Protein AF-A0A7X3SMU0-F1 (afdb_monomer_lite)

Radius of gyration: 13.97 Å; chains: 1; boundi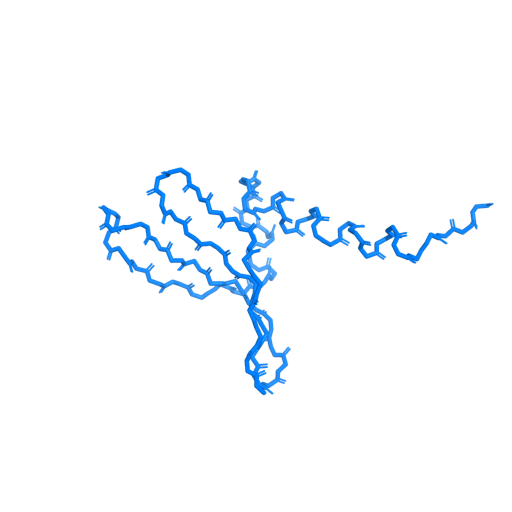ng box: 29×27×44 Å

Organism: NCBI:txid1128670

Structure (mmCIF, N/CA/C/O backbone):
data_AF-A0A7X3SMU0-F1
#
_entry.id   AF-A0A7X3SMU0-F1
#
loop_
_atom_site.group_PDB
_atom_site.id
_atom_site.type_symbol
_atom_site.label_atom_id
_atom_site.label_alt_id
_atom_site.label_comp_id
_atom_site.label_asym_id
_atom_site.label_entity_id
_atom_site.label_seq_id
_atom_site.pdbx_PDB_ins_code
_atom_site.Cartn_x
_atom_site.Cartn_y
_atom_site.Cartn_z
_atom_site.occupancy
_atom_site.B_iso_or_equiv
_atom_site.auth_seq_id
_atom_site.auth_comp_id
_atom_site.auth_asym_id
_atom_site.auth_atom_id
_atom_site.pdbx_PDB_model_num
ATOM 1 N N . MET A 1 1 ? -18.104 -6.684 -5.375 1.00 73.88 1 MET A N 1
ATOM 2 C CA . MET A 1 1 ? -17.295 -5.955 -6.380 1.00 73.88 1 MET A CA 1
ATOM 3 C C . MET A 1 1 ? -15.969 -5.570 -5.748 1.00 73.88 1 MET A C 1
ATOM 5 O O . MET A 1 1 ? -15.989 -5.128 -4.605 1.00 73.88 1 MET A O 1
ATOM 9 N N . LYS A 1 2 ? -14.853 -5.738 -6.466 1.00 85.81 2 LYS A N 1
ATOM 10 C CA . LYS A 1 2 ? -13.526 -5.283 -6.023 1.00 85.81 2 LYS A CA 1
ATOM 11 C C . LYS A 1 2 ? -13.506 -3.754 -5.965 1.00 85.81 2 LYS A C 1
ATOM 13 O O . LYS A 1 2 ? -13.996 -3.108 -6.890 1.00 85.81 2 LYS A O 1
ATOM 18 N N . ARG A 1 3 ? -12.964 -3.180 -4.892 1.00 94.06 3 ARG A N 1
ATOM 19 C CA . ARG A 1 3 ? -12.770 -1.731 -4.740 1.00 94.06 3 ARG A CA 1
ATOM 20 C C . ARG A 1 3 ? -11.283 -1.417 -4.720 1.00 94.06 3 ARG A C 1
ATOM 22 O O . ARG A 1 3 ? -10.494 -2.177 -4.167 1.00 94.06 3 ARG A O 1
ATOM 29 N N . ALA A 1 4 ? -10.919 -0.300 -5.331 1.00 94.69 4 ALA A N 1
ATOM 30 C CA . ALA A 1 4 ? -9.544 0.153 -5.426 1.00 94.69 4 ALA A CA 1
ATOM 31 C C . ALA A 1 4 ? -9.473 1.645 -5.120 1.00 94.69 4 ALA A C 1
ATOM 33 O O . ALA A 1 4 ? -10.317 2.413 -5.583 1.00 94.69 4 ALA A O 1
ATOM 34 N N . ARG A 1 5 ? -8.452 2.046 -4.369 1.00 95.50 5 ARG A N 1
ATOM 35 C CA . ARG A 1 5 ? -8.094 3.444 -4.144 1.00 95.50 5 ARG A CA 1
ATOM 36 C C . ARG A 1 5 ? -6.627 3.630 -4.490 1.00 95.50 5 ARG A C 1
ATOM 38 O O . ARG A 1 5 ? -5.785 2.898 -3.980 1.00 95.50 5 ARG A O 1
ATOM 45 N N . THR A 1 6 ? -6.319 4.605 -5.338 1.00 96.25 6 THR A N 1
ATOM 46 C CA . THR A 1 6 ? -4.931 5.015 -5.571 1.00 96.25 6 THR A CA 1
ATOM 47 C C . THR A 1 6 ? -4.376 5.615 -4.285 1.00 96.25 6 THR A C 1
ATOM 49 O O . THR A 1 6 ? -4.998 6.507 -3.708 1.00 96.25 6 THR A O 1
ATOM 52 N N . LEU A 1 7 ? -3.235 5.098 -3.837 1.00 94.94 7 LEU A N 1
ATOM 53 C CA . LEU A 1 7 ? -2.473 5.659 -2.728 1.00 94.94 7 LEU A CA 1
ATOM 54 C C . LEU A 1 7 ? -1.489 6.677 -3.281 1.00 94.94 7 LEU A C 1
ATOM 56 O O . LEU A 1 7 ? -1.621 7.864 -3.032 1.00 94.94 7 LEU A O 1
ATOM 60 N N . TYR A 1 8 ? -0.558 6.219 -4.111 1.00 95.31 8 TYR A N 1
ATOM 61 C CA . TYR A 1 8 ? 0.546 7.040 -4.576 1.00 95.31 8 TYR A CA 1
ATOM 62 C C . TYR A 1 8 ? 0.862 6.742 -6.037 1.00 95.31 8 TYR A C 1
ATOM 64 O O . TYR A 1 8 ? 0.720 5.614 -6.515 1.00 95.31 8 TYR A O 1
ATOM 72 N N . SER A 1 9 ? 1.266 7.773 -6.767 1.00 95.06 9 SER A N 1
ATOM 73 C CA . SER A 1 9 ? 1.817 7.653 -8.112 1.00 95.06 9 SER A CA 1
ATOM 74 C C . SER A 1 9 ? 3.118 8.425 -8.132 1.00 95.06 9 SER A C 1
ATOM 76 O O . SER A 1 9 ? 3.132 9.637 -7.913 1.00 95.06 9 SER A O 1
ATOM 78 N N . SER A 1 10 ? 4.210 7.704 -8.324 1.00 91.06 10 SER A N 1
ATOM 79 C CA . SER A 1 10 ? 5.536 8.289 -8.296 1.00 91.06 10 SER A CA 1
ATOM 80 C C . SER A 1 10 ? 5.854 8.979 -9.631 1.00 91.06 10 SER A C 1
ATOM 82 O O . SER A 1 10 ? 5.307 8.607 -10.676 1.00 91.06 10 SER A O 1
ATOM 84 N N . PRO A 1 11 ? 6.774 9.959 -9.649 1.00 90.94 11 PRO A N 1
ATOM 85 C CA . PRO A 1 11 ? 7.173 10.635 -10.886 1.00 90.94 11 PRO A CA 1
ATOM 86 C C . PRO A 1 11 ? 7.807 9.709 -11.935 1.00 90.94 11 PRO A C 1
ATOM 88 O O . PRO A 1 11 ? 7.685 9.959 -13.129 1.00 90.94 11 PRO A O 1
ATOM 91 N N . ASN A 1 12 ? 8.468 8.631 -11.504 1.00 87.38 12 ASN A N 1
ATOM 92 C CA . ASN A 1 12 ? 9.039 7.606 -12.384 1.00 87.38 12 ASN A CA 1
ATOM 93 C C . ASN A 1 12 ? 7.992 6.596 -12.895 1.00 87.38 12 ASN A C 1
ATOM 95 O O . ASN A 1 12 ? 8.337 5.738 -13.701 1.00 87.38 12 ASN A O 1
ATOM 99 N N . GLY A 1 13 ? 6.725 6.716 -12.483 1.00 90.81 13 GLY A N 1
ATOM 100 C CA . GLY A 1 13 ? 5.599 5.973 -13.049 1.00 90.81 13 GLY A CA 1
ATOM 101 C C . GLY A 1 13 ? 5.180 4.717 -12.285 1.00 90.81 13 GLY A C 1
ATOM 102 O O . GLY A 1 13 ? 4.344 3.976 -12.800 1.00 90.81 13 GLY A O 1
ATOM 103 N N . ASP A 1 14 ? 5.717 4.478 -11.087 1.00 94.50 14 ASP A N 1
ATOM 104 C CA . ASP A 1 14 ? 5.197 3.447 -10.191 1.00 94.50 14 ASP A CA 1
ATOM 105 C C . ASP A 1 14 ? 3.838 3.876 -9.642 1.00 94.50 14 ASP A C 1
ATOM 107 O O . ASP A 1 14 ? 3.610 5.041 -9.296 1.00 94.50 14 ASP A O 1
ATOM 111 N N . ARG A 1 15 ? 2.913 2.923 -9.549 1.00 96.25 15 ARG A N 1
ATOM 112 C CA . ARG A 1 15 ? 1.562 3.172 -9.049 1.00 96.25 15 ARG A CA 1
ATOM 113 C C . ARG A 1 15 ? 1.227 2.212 -7.930 1.00 96.25 15 ARG A C 1
ATOM 115 O O . ARG A 1 15 ? 1.435 1.006 -8.034 1.00 96.25 15 ARG A O 1
ATOM 122 N N . TRP A 1 16 ? 0.658 2.768 -6.874 1.00 97.06 16 TRP A N 1
ATOM 123 C CA . TRP A 1 16 ? 0.334 2.051 -5.653 1.00 97.06 16 TRP A CA 1
ATOM 124 C C . TRP A 1 16 ? -1.151 2.178 -5.365 1.00 97.06 16 TRP A C 1
ATOM 126 O O . TRP A 1 16 ? -1.712 3.277 -5.378 1.00 97.06 16 TRP A O 1
ATOM 136 N N . TYR A 1 17 ? -1.790 1.048 -5.084 1.00 97.19 17 TYR A N 1
ATOM 137 C CA . TYR A 1 17 ? -3.223 0.974 -4.842 1.00 97.19 17 TYR A CA 1
ATOM 138 C C . TYR A 1 17 ? -3.518 0.202 -3.564 1.00 97.19 17 TYR A C 1
ATOM 140 O O . TYR A 1 17 ? -2.965 -0.873 -3.354 1.00 97.19 17 TYR A O 1
ATOM 148 N N . LEU A 1 18 ? -4.462 0.705 -2.773 1.00 97.25 18 LEU A N 1
ATOM 149 C CA . LEU A 1 18 ? -5.132 -0.062 -1.733 1.00 97.25 18 LEU A CA 1
ATOM 150 C C . LEU A 1 18 ? -6.335 -0.766 -2.352 1.00 97.25 18 LEU A C 1
ATOM 152 O O . LEU A 1 18 ? -7.219 -0.123 -2.929 1.00 97.25 18 LEU A O 1
ATOM 156 N N . ILE A 1 19 ? -6.369 -2.084 -2.235 1.00 97.00 19 ILE A N 1
ATOM 157 C CA . ILE A 1 19 ? -7.397 -2.922 -2.831 1.00 97.00 19 ILE A CA 1
ATOM 158 C C . ILE A 1 19 ? -8.176 -3.616 -1.728 1.00 97.00 19 ILE A C 1
ATOM 160 O O . ILE A 1 19 ? -7.575 -4.183 -0.826 1.00 97.00 19 ILE A O 1
ATOM 164 N N . ARG A 1 20 ? -9.506 -3.628 -1.854 1.00 95.56 20 ARG A N 1
ATOM 165 C CA . ARG A 1 20 ? -10.377 -4.572 -1.153 1.00 95.56 20 ARG A CA 1
ATOM 166 C C . ARG A 1 20 ? -11.022 -5.490 -2.175 1.00 95.56 20 ARG A C 1
ATOM 168 O O . ARG A 1 20 ? -11.700 -5.016 -3.094 1.00 95.56 20 ARG A O 1
ATOM 175 N N . ASP A 1 21 ? -10.787 -6.783 -2.049 1.00 93.81 21 ASP A N 1
ATOM 176 C CA . ASP A 1 21 ? -11.353 -7.769 -2.959 1.00 93.81 21 ASP A CA 1
ATOM 177 C C . ASP A 1 21 ? -12.822 -8.099 -2.610 1.00 93.81 21 ASP A C 1
ATOM 179 O O . ASP A 1 21 ? -13.486 -7.401 -1.838 1.00 93.81 21 ASP A O 1
ATOM 183 N N . THR A 1 22 ? -13.371 -9.139 -3.237 1.00 93.06 22 THR A N 1
ATOM 184 C CA . THR A 1 22 ? -14.737 -9.600 -2.962 1.00 93.06 22 THR A CA 1
ATOM 185 C C . THR A 1 22 ? -14.865 -10.431 -1.691 1.00 93.06 22 THR A C 1
ATOM 187 O O . THR A 1 22 ? -15.971 -10.497 -1.162 1.00 93.06 22 THR A O 1
ATOM 190 N N . SER A 1 23 ? -13.782 -11.056 -1.218 1.00 92.44 23 SER A N 1
ATOM 191 C CA . SER A 1 23 ? -13.767 -11.798 0.048 1.00 92.44 23 SER A CA 1
ATOM 192 C C . SER A 1 23 ? -13.699 -10.858 1.260 1.00 92.44 23 SER A C 1
ATOM 194 O O . SER A 1 23 ? -14.097 -11.223 2.363 1.00 92.44 23 SER A O 1
ATOM 196 N N . GLY A 1 24 ? -13.281 -9.612 1.033 1.00 90.69 24 GLY A N 1
ATOM 197 C CA . GLY A 1 24 ? -13.074 -8.598 2.055 1.00 90.69 24 GLY A CA 1
ATOM 198 C C . GLY A 1 24 ? -11.608 -8.431 2.443 1.00 90.69 24 GLY A C 1
ATOM 199 O O . GLY A 1 24 ? -11.331 -7.527 3.231 1.00 90.69 24 GLY A O 1
ATOM 200 N N . GLU A 1 25 ? -10.708 -9.234 1.872 1.00 93.75 25 GLU A N 1
ATOM 201 C CA . GLU A 1 25 ? -9.262 -9.134 2.033 1.00 93.75 25 GLU A CA 1
ATOM 202 C C . GLU A 1 25 ? -8.749 -7.794 1.492 1.00 93.75 25 GLU A C 1
ATOM 204 O O . GLU A 1 25 ? -9.227 -7.277 0.471 1.00 93.75 25 GLU A O 1
ATOM 209 N N . ILE A 1 26 ? -7.784 -7.217 2.211 1.00 95.19 26 ILE A N 1
ATOM 210 C CA . ILE A 1 26 ? -7.184 -5.926 1.889 1.00 95.19 26 ILE A CA 1
ATOM 211 C C . ILE A 1 26 ? -5.690 -6.110 1.665 1.00 95.19 26 ILE A C 1
ATOM 213 O O . ILE A 1 26 ? -4.984 -6.604 2.537 1.00 95.19 26 ILE A O 1
ATOM 217 N N . PHE A 1 27 ? -5.206 -5.651 0.516 1.00 96.50 27 PHE A N 1
ATOM 218 C CA . PHE A 1 27 ? -3.797 -5.729 0.147 1.00 96.50 27 PHE A CA 1
ATOM 219 C C . PHE A 1 27 ? -3.384 -4.528 -0.702 1.00 96.50 27 PHE A C 1
ATOM 221 O O . PHE A 1 27 ? -4.215 -3.770 -1.219 1.00 96.50 27 PHE A O 1
ATOM 228 N N . ILE A 1 28 ? -2.076 -4.364 -0.858 1.00 97.00 28 ILE A N 1
ATOM 229 C CA . ILE A 1 28 ? -1.465 -3.340 -1.694 1.00 97.00 28 ILE A CA 1
ATOM 230 C C . ILE A 1 28 ? -1.140 -3.931 -3.056 1.00 97.00 28 ILE A C 1
ATOM 232 O O . ILE A 1 28 ? -0.535 -4.995 -3.155 1.00 97.00 28 ILE A O 1
ATOM 236 N N . ARG A 1 29 ? -1.527 -3.230 -4.121 1.00 96.88 29 ARG A N 1
ATOM 237 C CA . ARG A 1 29 ? -1.047 -3.518 -5.471 1.00 96.88 29 ARG A CA 1
ATOM 238 C C . ARG A 1 29 ? 0.002 -2.490 -5.862 1.00 96.88 29 ARG A C 1
ATOM 240 O O . ARG A 1 29 ? -0.312 -1.302 -5.912 1.00 96.88 29 ARG A O 1
ATOM 247 N N . HIS A 1 30 ? 1.197 -2.966 -6.181 1.00 96.38 30 HIS A N 1
ATOM 248 C CA . HIS A 1 30 ? 2.249 -2.187 -6.826 1.00 96.38 30 HIS A CA 1
ATOM 249 C C . HIS A 1 30 ? 2.254 -2.515 -8.311 1.00 96.38 30 HIS A C 1
ATOM 251 O O . HIS A 1 30 ? 2.344 -3.679 -8.689 1.00 96.38 30 HIS A O 1
ATOM 257 N N . GLU A 1 31 ? 2.129 -1.494 -9.145 1.00 96.25 31 GLU A N 1
ATOM 258 C CA . GLU A 1 31 ? 2.426 -1.579 -10.568 1.00 96.25 31 GLU A CA 1
ATOM 259 C C . GLU A 1 31 ? 3.733 -0.833 -10.803 1.00 96.25 31 GLU A C 1
ATOM 261 O O . GLU A 1 31 ? 3.798 0.388 -10.627 1.00 96.25 31 GLU A O 1
ATOM 266 N N . ALA A 1 32 ? 4.772 -1.578 -11.162 1.00 92.75 32 ALA A N 1
ATOM 267 C CA . ALA A 1 32 ? 6.057 -1.004 -11.494 1.00 92.75 32 ALA A CA 1
ATOM 268 C C . ALA A 1 32 ? 5.962 -0.200 -12.793 1.00 92.75 32 ALA A C 1
ATOM 270 O O . ALA A 1 32 ? 5.188 -0.523 -13.700 1.00 92.75 32 ALA A O 1
ATOM 271 N N . ASN A 1 33 ? 6.786 0.833 -12.911 1.00 89.88 33 ASN A N 1
ATOM 272 C CA . ASN A 1 33 ? 6.900 1.569 -14.162 1.00 89.88 33 ASN A CA 1
ATOM 273 C C . ASN A 1 33 ? 7.399 0.665 -15.319 1.00 89.88 33 ASN A C 1
ATOM 275 O O . ASN A 1 33 ? 8.026 -0.379 -15.111 1.00 89.88 33 ASN A O 1
ATOM 279 N N . VAL A 1 34 ? 7.141 1.082 -16.565 1.00 86.00 34 VAL A N 1
ATOM 280 C CA . VAL A 1 34 ? 7.501 0.306 -17.772 1.00 86.00 34 VAL A CA 1
ATOM 281 C C . VAL A 1 34 ? 9.013 0.084 -17.884 1.00 86.00 34 VAL A C 1
ATOM 283 O O . VAL A 1 34 ? 9.441 -0.993 -18.292 1.00 86.00 34 VAL A O 1
ATOM 286 N N . ALA A 1 35 ? 9.829 1.064 -17.484 1.00 85.00 35 ALA A N 1
ATOM 287 C CA . ALA A 1 35 ? 11.289 0.951 -17.524 1.00 85.00 35 ALA A CA 1
ATOM 288 C C . ALA A 1 35 ? 11.829 -0.095 -16.527 1.00 85.00 35 ALA A C 1
ATOM 290 O O . ALA A 1 35 ? 12.871 -0.696 -16.768 1.00 85.00 35 ALA A O 1
ATOM 291 N N . SER A 1 36 ? 11.094 -0.358 -15.446 1.00 81.56 36 SER A N 1
ATOM 292 C CA . SER A 1 36 ? 11.358 -1.402 -14.451 1.00 81.56 36 SER A CA 1
ATOM 293 C C . SER A 1 36 ? 10.690 -2.745 -14.789 1.00 81.56 36 SER A C 1
ATOM 295 O O . SER A 1 36 ? 10.626 -3.629 -13.938 1.00 81.56 36 SER A O 1
ATOM 297 N N . GLY A 1 37 ? 10.191 -2.915 -16.017 1.00 85.38 37 GLY A N 1
ATOM 298 C CA . GLY A 1 37 ? 9.595 -4.164 -16.501 1.00 85.38 37 GLY A CA 1
ATOM 299 C C . GLY A 1 37 ? 8.078 -4.266 -16.329 1.00 85.38 37 GLY A C 1
ATOM 300 O O . GLY A 1 37 ? 7.501 -5.281 -16.707 1.00 85.38 37 GLY A O 1
ATOM 301 N N . GLY A 1 38 ? 7.408 -3.237 -15.792 1.00 88.44 38 GLY A N 1
ATOM 302 C CA . GLY A 1 38 ? 5.940 -3.193 -15.719 1.00 88.44 38 GLY A CA 1
ATOM 303 C C . GLY A 1 38 ? 5.308 -4.250 -14.806 1.00 88.44 38 GLY A C 1
ATOM 304 O O . GLY A 1 38 ? 4.133 -4.580 -14.960 1.00 88.44 38 GLY A O 1
ATOM 305 N N . HIS A 1 39 ? 6.088 -4.832 -13.893 1.00 92.38 39 HIS A N 1
ATOM 306 C CA . HIS A 1 39 ? 5.630 -5.912 -13.029 1.00 92.38 39 HIS A CA 1
ATOM 307 C C . HIS A 1 39 ? 4.519 -5.463 -12.081 1.00 92.38 39 HIS A C 1
ATOM 309 O O . HIS A 1 39 ? 4.546 -4.362 -11.535 1.00 92.38 39 HIS A O 1
ATOM 315 N N . VAL A 1 40 ? 3.563 -6.361 -11.848 1.00 95.25 40 VAL A N 1
ATOM 316 C CA . VAL A 1 40 ? 2.492 -6.160 -10.874 1.00 95.25 40 VAL A CA 1
ATOM 317 C C . VAL A 1 40 ? 2.729 -7.082 -9.688 1.00 95.25 40 VAL A C 1
ATOM 319 O O . VAL A 1 40 ? 2.796 -8.299 -9.855 1.00 95.25 40 VAL A O 1
ATOM 322 N N . ALA A 1 41 ? 2.821 -6.505 -8.495 1.00 94.81 41 ALA A N 1
ATOM 323 C CA . ALA A 1 41 ? 2.946 -7.238 -7.244 1.00 94.81 41 ALA A CA 1
ATOM 324 C C . ALA A 1 41 ? 1.735 -6.981 -6.342 1.00 94.81 41 ALA A C 1
ATOM 326 O O . ALA A 1 41 ? 1.213 -5.865 -6.273 1.00 94.81 41 ALA A O 1
ATOM 327 N N . HIS A 1 42 ? 1.302 -8.023 -5.633 1.00 96.31 42 HIS A N 1
ATOM 328 C CA . HIS A 1 42 ? 0.329 -7.923 -4.551 1.00 96.31 42 HIS A CA 1
ATOM 329 C C . HIS A 1 42 ? 1.042 -8.189 -3.231 1.00 96.31 42 HIS A C 1
ATOM 331 O O . HIS A 1 42 ? 1.727 -9.199 -3.088 1.00 96.31 42 HIS A O 1
ATOM 337 N N . ILE A 1 43 ? 0.901 -7.261 -2.294 1.00 96.12 43 ILE A N 1
ATOM 338 C CA . ILE A 1 43 ? 1.620 -7.253 -1.026 1.00 96.12 43 ILE A CA 1
ATOM 339 C C . ILE A 1 43 ? 0.575 -7.199 0.080 1.00 96.12 43 ILE A C 1
ATOM 341 O O . ILE A 1 43 ? -0.285 -6.317 0.076 1.00 96.12 43 ILE A O 1
ATOM 345 N N . ASP A 1 44 ? 0.656 -8.134 1.021 1.00 95.69 44 ASP A N 1
ATOM 346 C CA . ASP A 1 44 ? -0.156 -8.095 2.233 1.00 95.69 44 ASP A CA 1
ATOM 347 C C . ASP A 1 44 ? -0.004 -6.741 2.954 1.00 95.69 44 ASP A C 1
ATOM 349 O O . ASP A 1 44 ? 1.082 -6.153 3.000 1.00 95.69 44 ASP A O 1
ATOM 353 N N . LEU A 1 45 ? -1.100 -6.238 3.523 1.00 94.50 45 LEU A N 1
ATOM 354 C CA . LEU A 1 45 ? -1.137 -4.908 4.126 1.00 94.50 45 LEU A CA 1
ATOM 355 C C . LEU A 1 45 ? -0.194 -4.783 5.332 1.00 94.50 45 LEU A C 1
ATOM 357 O O . LEU A 1 45 ? 0.488 -3.766 5.470 1.00 94.50 45 LEU A O 1
ATOM 361 N N . GLY A 1 46 ? -0.136 -5.805 6.192 1.00 94.19 46 GLY A N 1
ATOM 362 C CA . GLY A 1 46 ? 0.741 -5.807 7.365 1.00 94.19 46 GLY A CA 1
ATOM 363 C C . GLY A 1 46 ? 2.211 -5.839 6.960 1.00 94.19 46 GLY A C 1
ATOM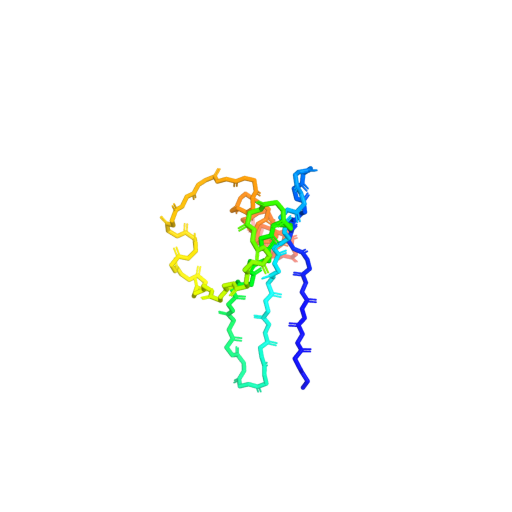 364 O O . GLY A 1 46 ? 3.022 -5.050 7.451 1.00 94.19 46 GLY A O 1
ATOM 365 N N . THR A 1 47 ? 2.531 -6.683 5.981 1.00 95.81 47 THR A N 1
ATOM 366 C CA . THR A 1 47 ? 3.867 -6.758 5.385 1.00 95.81 47 THR A CA 1
ATOM 367 C C . THR A 1 47 ? 4.274 -5.405 4.802 1.00 95.81 47 THR A C 1
ATOM 369 O O . THR A 1 47 ? 5.342 -4.891 5.139 1.00 95.81 47 THR A O 1
ATOM 372 N N . PHE A 1 48 ? 3.405 -4.775 4.006 1.00 95.56 48 PHE A N 1
ATOM 373 C CA . PHE A 1 48 ? 3.665 -3.464 3.417 1.00 95.56 48 PHE A CA 1
ATOM 374 C C . PHE A 1 48 ? 3.953 -2.403 4.484 1.00 95.56 48 PHE A C 1
ATOM 376 O O . PHE A 1 48 ? 4.985 -1.740 4.408 1.00 95.56 48 PHE A O 1
ATOM 383 N N . LEU A 1 49 ? 3.114 -2.296 5.519 1.00 93.12 49 LEU A N 1
ATOM 384 C CA . LEU A 1 49 ? 3.305 -1.337 6.614 1.00 93.12 49 LEU A CA 1
ATOM 385 C C . LEU A 1 49 ? 4.623 -1.544 7.377 1.00 93.12 49 LEU A C 1
ATOM 387 O O . LEU A 1 49 ? 5.215 -0.572 7.839 1.00 93.12 49 LEU A O 1
ATOM 391 N N . SER A 1 50 ? 5.099 -2.786 7.492 1.00 93.12 50 SER A N 1
ATOM 392 C CA . SER A 1 50 ? 6.364 -3.096 8.174 1.00 93.12 50 SER A CA 1
ATOM 393 C C . SE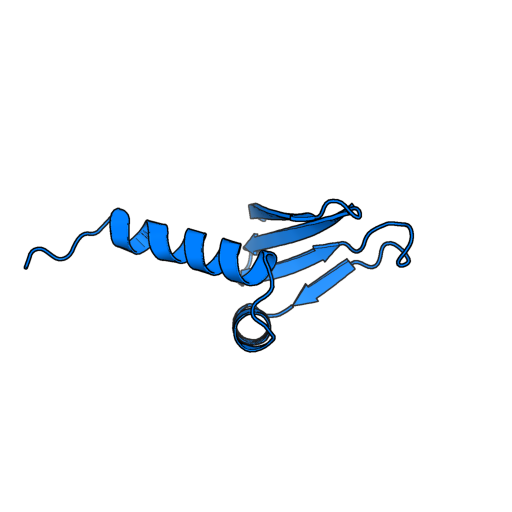R A 1 50 ? 7.617 -2.877 7.313 1.00 93.12 50 SER A C 1
ATOM 395 O O . SER A 1 50 ? 8.722 -2.783 7.843 1.00 93.12 50 SER A O 1
ATOM 397 N N . SER A 1 51 ? 7.456 -2.801 5.989 1.00 90.25 51 SER A N 1
ATOM 398 C CA . SER A 1 51 ? 8.561 -2.907 5.027 1.00 90.25 51 SER A CA 1
ATOM 399 C C . SER A 1 51 ? 9.345 -1.616 4.772 1.00 90.25 51 SER A C 1
ATOM 401 O O . SER A 1 51 ? 10.436 -1.679 4.208 1.00 90.25 51 SER A O 1
ATOM 403 N N . GLY A 1 52 ? 8.834 -0.443 5.162 1.00 86.81 52 GLY A N 1
ATOM 404 C CA . GLY A 1 52 ? 9.499 0.810 4.816 1.00 86.81 52 GLY A CA 1
ATOM 405 C C . GLY A 1 52 ? 8.824 2.082 5.316 1.00 86.81 52 GLY A C 1
ATOM 406 O O . GLY A 1 52 ? 7.851 2.063 6.065 1.00 86.81 52 GLY A O 1
ATOM 407 N N . LYS A 1 53 ? 9.410 3.213 4.910 1.00 91.38 53 LYS A N 1
ATOM 408 C CA . LYS A 1 53 ? 8.944 4.578 5.212 1.00 91.38 53 LYS A CA 1
ATOM 409 C C . LYS A 1 53 ? 8.943 5.463 3.958 1.00 91.38 53 LYS A C 1
ATOM 411 O O . LYS A 1 53 ? 9.211 6.659 4.052 1.00 91.38 53 LYS A O 1
ATOM 416 N N . GLY A 1 54 ? 8.721 4.862 2.789 1.00 94.19 54 GLY A N 1
ATOM 417 C CA . GLY A 1 54 ? 8.639 5.579 1.520 1.00 94.19 54 GLY A CA 1
ATOM 418 C C . GLY A 1 54 ? 7.386 6.462 1.431 1.00 94.19 54 GLY A C 1
ATOM 419 O O . GLY A 1 54 ? 6.495 6.357 2.284 1.00 94.19 54 GLY A O 1
ATOM 420 N N . PRO A 1 55 ? 7.289 7.331 0.409 1.00 94.69 55 PRO A N 1
ATOM 421 C CA . PRO A 1 55 ? 6.111 8.171 0.182 1.00 94.69 55 PRO A CA 1
ATOM 422 C C . PRO A 1 55 ? 4.796 7.378 0.124 1.00 94.69 55 PRO A C 1
ATOM 424 O O . PRO A 1 55 ? 3.774 7.824 0.635 1.00 94.69 55 PRO A O 1
ATOM 427 N N . GLU A 1 56 ? 4.821 6.173 -0.441 1.00 95.06 56 GLU A N 1
ATOM 428 C CA . GLU A 1 56 ? 3.689 5.253 -0.508 1.00 95.06 56 GLU A CA 1
ATOM 429 C C . GLU A 1 56 ? 3.228 4.767 0.876 1.00 95.06 56 GLU A C 1
ATOM 431 O O . GLU A 1 56 ? 2.023 4.684 1.133 1.00 95.06 56 GLU A O 1
ATOM 436 N N . HIS A 1 57 ? 4.164 4.505 1.797 1.00 95.81 57 HIS A N 1
ATOM 437 C CA . HIS A 1 57 ? 3.853 4.149 3.185 1.00 95.81 57 HIS A CA 1
ATOM 438 C C . HIS A 1 57 ? 3.290 5.350 3.933 1.00 95.81 57 HIS A C 1
ATOM 440 O O . HIS A 1 57 ? 2.300 5.224 4.651 1.00 95.81 57 HIS A O 1
ATOM 446 N N . GLN A 1 58 ? 3.901 6.522 3.745 1.00 95.44 58 GLN A N 1
ATOM 447 C CA . GLN A 1 58 ? 3.449 7.766 4.365 1.00 95.44 58 GLN A CA 1
ATOM 448 C C . GLN A 1 58 ? 2.025 8.118 3.938 1.00 95.44 58 GLN A C 1
ATOM 450 O O . GLN A 1 58 ? 1.219 8.516 4.773 1.00 95.44 58 GLN A O 1
ATOM 455 N N . GLU A 1 59 ? 1.688 7.919 2.668 1.00 95.94 59 GLU A N 1
ATOM 456 C CA . GLU A 1 59 ? 0.360 8.213 2.141 1.00 95.94 59 GLU A CA 1
ATOM 457 C C . GLU A 1 59 ? -0.707 7.240 2.662 1.00 95.94 59 GLU A C 1
ATOM 459 O O . GLU A 1 59 ? -1.824 7.654 2.983 1.00 95.94 59 GLU A O 1
ATOM 464 N N . LEU A 1 60 ? -0.360 5.961 2.848 1.00 95.44 60 LEU A N 1
ATOM 465 C CA . LEU A 1 60 ? -1.238 5.013 3.536 1.00 95.44 60 LEU A CA 1
ATOM 466 C C . LEU A 1 60 ? -1.447 5.398 5.008 1.00 95.44 60 LEU A C 1
ATOM 468 O O . LEU A 1 60 ? -2.579 5.381 5.487 1.00 95.44 60 LEU A O 1
ATOM 472 N N . LEU A 1 61 ? -0.384 5.774 5.722 1.00 94.56 61 LEU A N 1
ATOM 473 C CA . LEU A 1 61 ? -0.490 6.237 7.109 1.00 94.56 61 LEU A CA 1
ATOM 474 C C . LEU A 1 61 ? -1.323 7.518 7.213 1.00 94.56 61 LEU A C 1
ATOM 476 O O . LEU A 1 61 ? -2.156 7.626 8.108 1.00 94.56 61 LEU A O 1
ATOM 480 N N . ARG A 1 62 ? -1.159 8.455 6.273 1.00 94.19 62 ARG A N 1
ATOM 481 C CA . ARG A 1 62 ? -1.977 9.670 6.177 1.00 94.19 62 ARG A CA 1
ATOM 482 C C . ARG A 1 62 ? -3.451 9.321 5.988 1.00 94.19 62 ARG A C 1
ATOM 484 O O . ARG A 1 62 ? -4.297 9.898 6.661 1.00 94.19 62 ARG A O 1
ATOM 491 N N . LEU A 1 63 ? -3.756 8.365 5.108 1.00 93.69 63 LEU A N 1
ATOM 492 C CA . LEU A 1 63 ? -5.116 7.868 4.902 1.00 93.69 63 LEU A CA 1
ATOM 493 C C . LEU A 1 63 ? -5.696 7.221 6.168 1.00 93.69 63 LEU A C 1
ATOM 495 O O . LEU A 1 63 ? -6.848 7.466 6.500 1.00 93.69 63 LEU A O 1
ATOM 499 N N . ILE A 1 64 ? -4.922 6.408 6.885 1.00 92.81 64 ILE A N 1
ATOM 500 C CA . ILE A 1 64 ? -5.369 5.833 8.162 1.00 92.81 64 ILE A CA 1
ATOM 501 C C . ILE A 1 64 ? -5.609 6.948 9.190 1.00 92.81 64 ILE A C 1
ATOM 503 O O . ILE A 1 64 ? -6.592 6.900 9.924 1.00 92.81 64 ILE A O 1
ATOM 507 N N . GLY A 1 65 ? -4.763 7.980 9.197 1.00 92.50 65 GLY A N 1
ATOM 508 C CA . GLY A 1 65 ? -4.903 9.155 10.055 1.00 92.50 65 GLY A CA 1
ATOM 509 C C . GLY A 1 65 ? -6.234 9.887 9.878 1.00 92.50 65 GLY A C 1
ATOM 510 O O . GLY A 1 65 ? -6.817 10.301 10.874 1.00 92.50 65 GLY A O 1
ATOM 511 N N . THR A 1 66 ? -6.788 9.954 8.659 1.00 92.81 66 THR A N 1
ATOM 512 C CA . THR A 1 66 ? -8.086 10.626 8.445 1.00 92.81 66 THR A CA 1
ATOM 513 C C . THR A 1 66 ? -9.240 9.940 9.178 1.00 92.81 66 THR A C 1
ATOM 515 O O . THR A 1 66 ? -10.238 10.584 9.474 1.00 92.81 66 THR A O 1
ATOM 518 N N . LEU A 1 67 ? -9.118 8.648 9.507 1.00 90.69 67 LEU A N 1
ATOM 519 C CA . LEU A 1 67 ? -10.126 7.930 10.298 1.00 90.69 67 LEU A CA 1
ATOM 520 C C . LEU A 1 67 ? -10.190 8.439 11.745 1.00 90.69 67 LEU A C 1
ATOM 522 O O . LEU A 1 67 ? -11.243 8.363 12.379 1.00 90.69 67 LEU A O 1
ATOM 526 N N . VAL A 1 68 ? -9.068 8.952 12.259 1.00 90.50 68 VAL A N 1
ATOM 527 C CA . VAL A 1 68 ? -8.990 9.584 13.581 1.00 90.50 68 VAL A CA 1
ATOM 528 C C . VAL A 1 68 ? -9.677 10.946 13.544 1.00 90.50 68 VAL A C 1
ATOM 530 O O . VAL A 1 68 ? -10.457 11.256 14.442 1.00 90.50 68 VAL A O 1
ATOM 533 N N . ASP A 1 69 ? -9.448 11.722 12.482 1.00 84.69 69 ASP A N 1
ATOM 534 C CA . ASP A 1 69 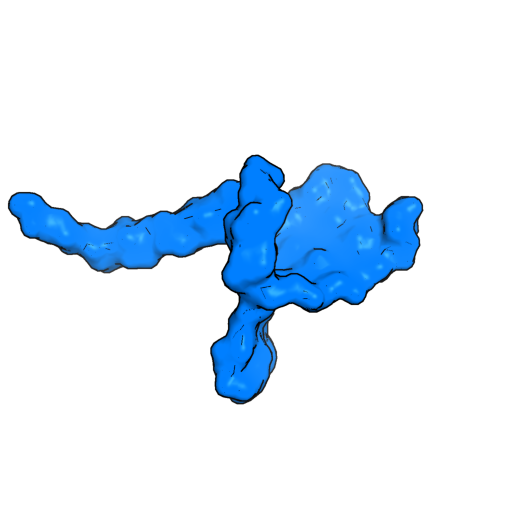? -10.071 13.038 12.300 1.00 84.69 69 ASP A CA 1
ATOM 535 C C . ASP A 1 69 ? -11.605 12.948 12.201 1.00 84.69 69 ASP A C 1
ATOM 537 O O . ASP A 1 69 ? -12.315 13.841 12.660 1.00 84.69 69 ASP A O 1
ATOM 541 N N . GLU A 1 70 ? -12.131 11.855 11.640 1.00 82.81 70 GLU A N 1
ATOM 542 C CA . GLU A 1 70 ? -13.573 11.589 11.558 1.00 82.81 70 GLU A CA 1
ATOM 543 C C . GLU A 1 70 ? -14.217 11.293 12.925 1.00 82.81 70 GLU A C 1
ATOM 545 O O . GLU A 1 70 ? -15.406 11.557 13.115 1.00 82.81 70 GLU A O 1
ATOM 550 N N . HIS A 1 71 ? -13.451 10.766 13.886 1.00 79.81 71 HIS A N 1
ATOM 551 C CA . HIS A 1 71 ? -13.942 10.358 15.205 1.00 79.81 71 HIS A CA 1
ATOM 552 C C . HIS A 1 71 ? -13.054 10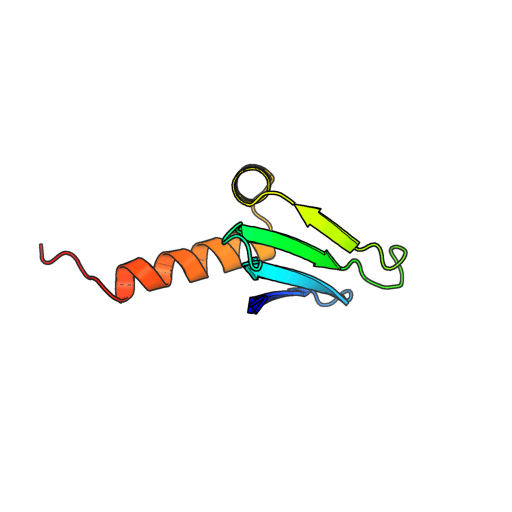.925 16.322 1.00 79.81 71 HIS A C 1
ATOM 554 O O . HIS A 1 71 ? -12.351 10.170 17.003 1.00 79.81 71 HIS A O 1
ATOM 560 N N . PRO A 1 72 ? -13.080 12.251 16.550 1.00 75.94 72 PRO A N 1
ATOM 561 C CA . PRO A 1 72 ? -12.245 12.867 17.564 1.00 75.94 72 PRO A CA 1
ATOM 562 C C . PRO A 1 72 ? -12.656 12.377 18.955 1.00 75.94 72 PRO A C 1
ATOM 564 O O . PRO A 1 72 ? -13.816 12.488 19.363 1.00 75.94 72 PRO A O 1
ATOM 567 N N . VAL A 1 73 ? -11.688 11.871 19.717 1.00 82.12 73 VAL A N 1
ATOM 568 C CA . VAL A 1 73 ? -11.883 11.619 21.146 1.00 82.12 73 VAL A CA 1
ATOM 569 C C . VAL A 1 73 ? -11.946 12.978 21.836 1.00 82.12 73 VAL A C 1
ATOM 571 O O . VAL A 1 73 ? -10.980 13.738 21.803 1.00 82.12 73 VAL A O 1
ATOM 574 N N . ARG A 1 74 ? -13.093 13.311 22.439 1.00 77.56 74 ARG A N 1
ATOM 575 C CA . ARG A 1 74 ? -13.198 14.504 23.288 1.00 77.56 74 ARG A CA 1
ATOM 576 C C . ARG A 1 74 ? -12.358 14.270 24.542 1.00 77.56 74 ARG A C 1
ATOM 578 O O . ARG A 1 74 ? -12.687 13.384 25.328 1.00 7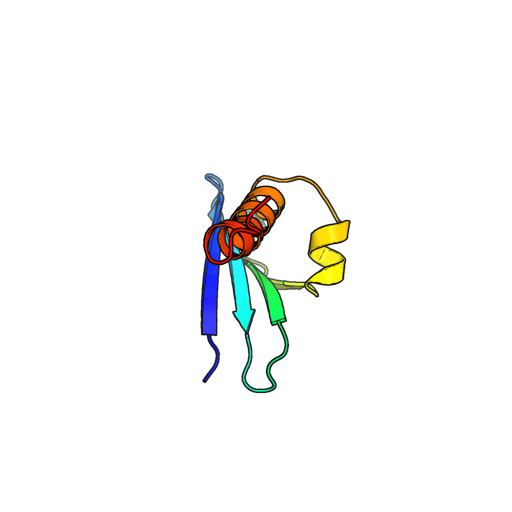7.56 74 ARG A O 1
ATOM 585 N N . SER A 1 75 ? -11.277 15.033 24.675 1.00 69.69 75 SER A N 1
ATOM 586 C CA . SER A 1 75 ? -10.504 15.182 25.913 1.00 69.69 75 SER A CA 1
ATOM 587 C C . SER A 1 75 ? -11.296 15.940 26.968 1.00 69.69 75 SER A C 1
ATOM 589 O O . SER A 1 75 ? -11.934 16.943 26.565 1.00 69.69 75 SER A O 1
#

Foldseek 3Di:
DKDKDWQDADPLGKTKIWIQDPVRATWIWIQDHVVVVRDIDTGHPVRVCPPDDDSSNVSVVVVVVVVCVVPPDDD

Sequence (75 aa):
MKRARTLYSSPNGDRWYLIRDTSGEIFIRHEANVASGGHVAHIDLGTFLSSGKGPEHQELLRLIGTLVDEHPVRS

Secondary structure (DSSP, 8-state):
--EEEEEEE-TTS-EEEEEE-SSS-EEEEEE--GGGT--EEEEEHHHHHHS--SHHHHHHHHHHHHHHHHS----

pLDDT: mean 91.7, std 5.84, range [69.69, 97.25]